Protein AF-A0A352FS21-F1 (afdb_monomer_lite)

Foldseek 3Di:
DADDDDDDDDPCVVVVNDDDPVVVVVVVVVLVVCVVVVNCPDD

Structure (mmCIF, N/CA/C/O backbone):
data_AF-A0A352FS21-F1
#
_entry.id   AF-A0A352FS21-F1
#
loop_
_atom_site.group_PDB
_atom_site.id
_atom_site.type_symbol
_atom_site.label_atom_id
_atom_site.label_alt_id
_atom_site.label_comp_id
_atom_site.label_asym_id
_atom_site.label_entity_id
_atom_site.label_seq_id
_atom_site.pdbx_PDB_ins_code
_atom_site.Cartn_x
_atom_site.Cartn_y
_atom_site.Cartn_z
_atom_site.occupancy
_atom_site.B_iso_or_equiv
_atom_site.auth_seq_id
_atom_site.auth_comp_id
_atom_site.auth_asym_id
_atom_site.auth_atom_id
_atom_site.pdbx_PDB_model_num
ATOM 1 N N . MET A 1 1 ? -15.490 -8.141 8.689 1.00 88.62 1 MET A N 1
ATOM 2 C CA . MET A 1 1 ? -15.410 -8.904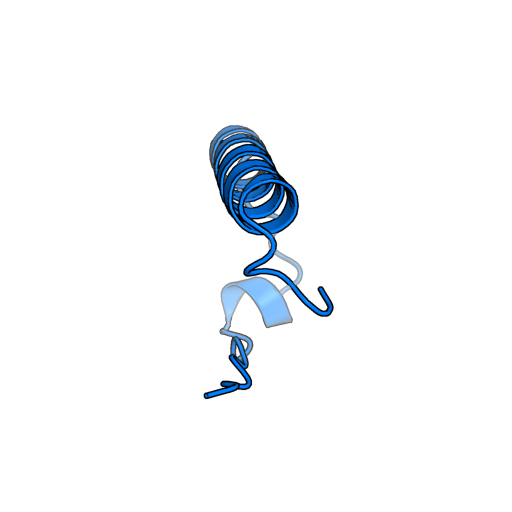 7.420 1.00 88.62 1 MET A CA 1
ATOM 3 C C . MET A 1 1 ? -13.993 -8.746 6.885 1.00 88.62 1 MET A C 1
ATOM 5 O O . MET A 1 1 ? -13.479 -7.643 6.994 1.00 88.62 1 MET A O 1
ATOM 9 N N . ARG A 1 2 ? -13.330 -9.816 6.425 1.00 92.31 2 ARG A N 1
ATOM 10 C CA . ARG A 1 2 ? -11.928 -9.768 5.959 1.00 92.31 2 ARG A CA 1
ATOM 11 C C . ARG A 1 2 ? -11.884 -9.928 4.444 1.00 92.31 2 ARG A C 1
ATOM 13 O O . ARG A 1 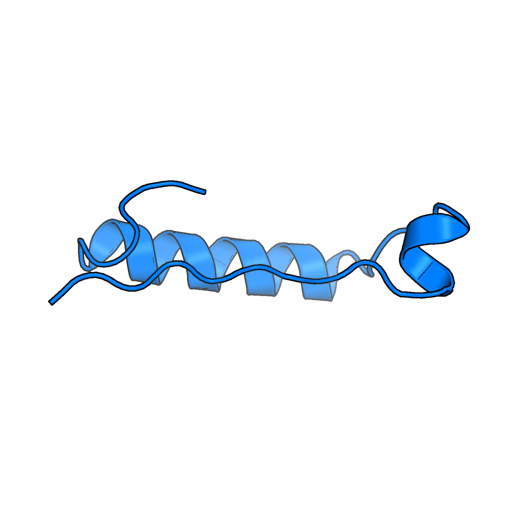2 ? -12.652 -10.721 3.906 1.00 92.31 2 ARG A O 1
ATOM 20 N N . PHE A 1 3 ? -10.968 -9.217 3.800 1.00 92.62 3 PHE A N 1
ATOM 21 C CA . PHE A 1 3 ? -10.729 -9.295 2.363 1.00 92.62 3 PHE A CA 1
ATOM 22 C C . PHE A 1 3 ? -9.266 -9.645 2.112 1.00 92.62 3 PHE A C 1
ATOM 24 O O . PHE A 1 3 ? -8.391 -9.242 2.875 1.00 92.62 3 PHE A O 1
ATOM 31 N N . MET A 1 4 ? -9.017 -10.402 1.048 1.00 94.50 4 MET A N 1
ATOM 32 C CA . MET A 1 4 ? -7.677 -10.639 0.526 1.00 94.50 4 MET A CA 1
ATOM 33 C C . MET A 1 4 ? -7.546 -9.852 -0.774 1.00 94.50 4 MET A C 1
ATOM 35 O O . MET A 1 4 ? -8.344 -10.043 -1.691 1.00 94.50 4 MET A O 1
ATOM 39 N N . VAL A 1 5 ? -6.560 -8.960 -0.833 1.00 91.75 5 VAL A N 1
ATOM 40 C CA . VAL A 1 5 ? -6.246 -8.167 -2.024 1.00 91.75 5 VAL A CA 1
ATOM 41 C C . VAL A 1 5 ? -5.000 -8.764 -2.665 1.00 91.75 5 VAL A C 1
ATOM 43 O O . VAL A 1 5 ? -3.990 -8.944 -1.995 1.00 91.75 5 VAL A O 1
ATOM 46 N N . ILE A 1 6 ? -5.083 -9.094 -3.954 1.00 94.19 6 ILE A N 1
ATOM 47 C CA . ILE A 1 6 ? -3.967 -9.643 -4.728 1.00 94.19 6 ILE A CA 1
ATOM 48 C C . ILE A 1 6 ? -3.667 -8.672 -5.861 1.00 94.19 6 ILE A C 1
ATOM 50 O O . ILE A 1 6 ? -4.518 -8.435 -6.721 1.00 94.19 6 ILE A O 1
ATOM 54 N N . VAL A 1 7 ? -2.450 -8.136 -5.873 1.00 90.94 7 VAL A N 1
ATOM 55 C CA . VAL A 1 7 ? -1.947 -7.323 -6.982 1.00 90.94 7 VAL A CA 1
ATOM 56 C C . VAL A 1 7 ? -1.310 -8.264 -7.997 1.00 90.94 7 VAL A C 1
ATOM 58 O O . VAL A 1 7 ? -0.375 -8.995 -7.677 1.00 90.94 7 VAL A O 1
ATOM 61 N N . LYS A 1 8 ? -1.850 -8.294 -9.218 1.00 94.06 8 LYS A N 1
ATOM 62 C CA . LYS A 1 8 ? -1.274 -9.086 -10.309 1.00 94.06 8 LYS A CA 1
ATOM 63 C C . LYS A 1 8 ? -0.062 -8.367 -10.886 1.00 94.06 8 LYS A C 1
ATOM 65 O O . LYS A 1 8 ? -0.097 -7.149 -11.040 1.00 94.06 8 LYS A O 1
ATOM 70 N N . ALA A 1 9 ? 0.955 -9.139 -11.250 1.00 93.56 9 ALA A N 1
ATOM 71 C CA . ALA A 1 9 ? 2.075 -8.627 -12.019 1.00 93.56 9 ALA A CA 1
ATOM 72 C C . ALA A 1 9 ? 1.592 -8.082 -13.374 1.00 93.56 9 ALA A C 1
ATOM 74 O O . ALA A 1 9 ? 0.671 -8.623 -13.995 1.00 93.56 9 ALA A O 1
ATOM 75 N N . ASP A 1 10 ? 2.217 -6.997 -13.811 1.00 92.88 10 ASP A N 1
ATOM 76 C CA . ASP A 1 10 ? 2.118 -6.459 -15.161 1.00 92.88 10 ASP A CA 1
ATOM 77 C C . ASP A 1 10 ? 3.458 -6.601 -15.902 1.00 92.88 10 ASP A C 1
ATOM 79 O O . ASP A 1 10 ? 4.485 -6.949 -15.313 1.00 92.88 10 ASP A O 1
ATOM 83 N N . LYS A 1 11 ? 3.470 -6.273 -17.199 1.00 95.44 11 LYS A N 1
ATOM 84 C CA . LYS A 1 11 ? 4.675 -6.365 -18.041 1.00 95.44 11 LYS A CA 1
ATOM 85 C C . LYS A 1 11 ? 5.868 -5.579 -17.487 1.00 95.44 11 LYS A C 1
ATOM 87 O O . LYS A 1 11 ? 7.004 -5.976 -17.719 1.00 95.44 11 LYS A O 1
ATOM 92 N N . ASN A 1 12 ? 5.628 -4.465 -16.793 1.00 92.56 12 ASN A N 1
ATOM 93 C CA . ASN A 1 12 ? 6.699 -3.628 -16.255 1.00 92.56 12 ASN A CA 1
ATOM 94 C C . ASN A 1 12 ? 7.340 -4.303 -15.038 1.00 92.56 12 ASN A C 1
ATOM 96 O O . ASN A 1 12 ? 8.566 -4.381 -14.956 1.00 92.56 12 ASN A O 1
ATOM 100 N N . SER A 1 13 ? 6.515 -4.840 -14.134 1.00 90.88 13 SER A N 1
ATOM 101 C CA . SER A 1 13 ? 6.967 -5.594 -12.962 1.00 90.88 13 SER A CA 1
ATOM 102 C C . SER A 1 13 ? 7.673 -6.898 -13.348 1.00 90.88 13 SER A C 1
ATOM 104 O O . SER A 1 13 ? 8.714 -7.219 -12.781 1.00 90.88 13 SER A O 1
ATOM 106 N N . GLU A 1 14 ? 7.182 -7.603 -14.372 1.00 94.94 14 GLU A N 1
ATOM 107 C CA . GLU A 1 14 ? 7.818 -8.817 -14.903 1.00 94.94 14 GLU A CA 1
ATOM 108 C C . GLU A 1 14 ? 9.157 -8.515 -15.588 1.00 94.94 14 GLU A C 1
ATO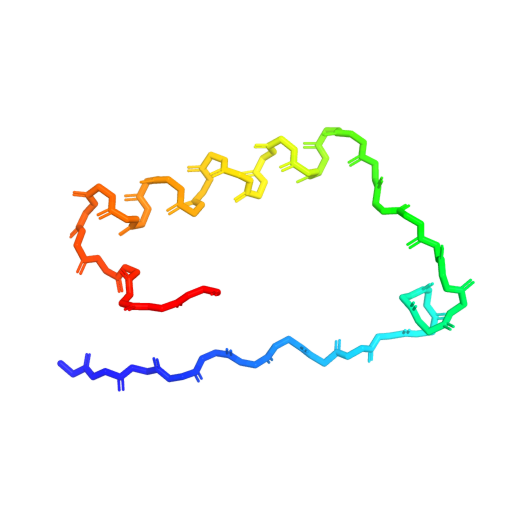M 110 O O . GLU A 1 14 ? 10.077 -9.329 -15.541 1.00 94.94 14 GLU A O 1
ATOM 115 N N . ALA A 1 15 ? 9.298 -7.323 -16.174 1.00 95.88 15 ALA A N 1
ATOM 116 C CA . ALA A 1 15 ? 10.557 -6.832 -16.726 1.00 95.88 15 ALA A CA 1
ATOM 117 C C . ALA A 1 15 ? 11.536 -6.306 -15.654 1.00 95.88 15 ALA A C 1
ATOM 119 O O . ALA A 1 15 ? 12.618 -5.836 -16.004 1.00 95.88 15 ALA A O 1
ATOM 120 N N . GLY A 1 16 ? 11.177 -6.352 -14.365 1.00 92.19 16 GLY A N 1
ATOM 121 C CA . GLY A 1 16 ? 12.013 -5.851 -13.269 1.00 92.19 16 GLY A CA 1
ATOM 122 C C . GLY A 1 16 ? 12.097 -4.325 -13.202 1.00 92.19 16 GLY A C 1
ATOM 123 O O . GLY A 1 16 ? 13.037 -3.781 -12.623 1.00 92.19 16 GLY A O 1
ATOM 124 N N . THR A 1 17 ? 11.135 -3.619 -13.804 1.00 94.38 17 THR A N 1
ATOM 125 C CA . THR A 1 17 ? 11.084 -2.155 -13.741 1.00 94.38 17 THR A CA 1
ATOM 126 C C . THR A 1 17 ? 10.697 -1.727 -12.333 1.00 94.38 17 THR A C 1
ATOM 128 O O . THR A 1 17 ? 9.638 -2.100 -11.828 1.00 94.38 17 THR A O 1
ATOM 131 N N . MET A 1 18 ? 11.548 -0.917 -11.706 1.00 89.62 18 MET A N 1
ATOM 132 C CA . MET A 1 18 ? 11.269 -0.376 -10.381 1.00 89.62 18 MET A CA 1
ATOM 133 C C . MET A 1 18 ? 10.254 0.776 -10.460 1.00 89.62 18 MET A C 1
ATOM 135 O O . MET A 1 18 ? 10.335 1.598 -11.378 1.00 89.62 18 MET A O 1
ATOM 139 N N . PRO A 1 19 ? 9.322 0.880 -9.495 1.00 89.81 19 PRO A N 1
ATOM 140 C CA . PRO A 1 19 ? 8.486 2.064 -9.340 1.00 89.81 19 PRO A CA 1
ATOM 141 C C . PRO A 1 19 ? 9.328 3.314 -9.056 1.00 89.81 19 PRO A C 1
ATOM 143 O O . PRO A 1 19 ? 10.470 3.226 -8.603 1.00 89.81 19 PRO A O 1
ATOM 146 N N . SER A 1 20 ? 8.749 4.495 -9.272 1.00 95.06 20 SER A N 1
ATOM 147 C CA . SER A 1 20 ? 9.388 5.740 -8.841 1.00 95.06 20 SER A CA 1
ATOM 148 C C . SER A 1 20 ? 9.473 5.817 -7.312 1.00 95.06 20 SER A C 1
ATOM 150 O O . SER A 1 20 ? 8.628 5.278 -6.596 1.00 95.06 20 SER A O 1
ATOM 152 N N . GLU A 1 21 ? 10.470 6.540 -6.801 1.00 95.25 21 GLU A N 1
ATOM 153 C CA . GLU A 1 21 ? 10.646 6.766 -5.359 1.00 95.25 21 GLU A CA 1
ATOM 154 C C . GLU A 1 21 ? 9.416 7.427 -4.719 1.00 95.25 21 GLU A C 1
ATOM 156 O O . GLU A 1 21 ? 8.992 7.051 -3.624 1.00 95.25 21 GLU A O 1
ATOM 161 N N . GLN A 1 22 ? 8.789 8.359 -5.442 1.00 95.88 22 GLN A N 1
ATOM 162 C CA . GLN A 1 22 ? 7.550 9.000 -5.009 1.00 95.88 22 GLN A CA 1
ATOM 163 C C . GLN A 1 22 ? 6.430 7.971 -4.810 1.00 95.88 22 GLN A C 1
ATOM 165 O O . GLN A 1 22 ? 5.780 7.966 -3.768 1.00 95.88 22 GLN A O 1
ATOM 170 N N . LEU A 1 23 ? 6.248 7.055 -5.768 1.00 93.88 23 LEU A N 1
ATOM 171 C CA . LEU A 1 23 ? 5.209 6.033 -5.677 1.00 93.88 23 LEU A CA 1
ATOM 172 C C . LEU A 1 23 ? 5.470 5.063 -4.517 1.00 93.88 23 LEU A C 1
ATOM 174 O O . LEU A 1 23 ? 4.538 4.708 -3.801 1.00 93.88 23 LEU A O 1
ATOM 178 N N . LEU A 1 24 ? 6.727 4.672 -4.289 1.00 94.75 24 LEU A N 1
ATOM 179 C CA . LEU A 1 24 ? 7.103 3.841 -3.138 1.00 94.75 24 LEU A CA 1
ATOM 180 C C . LEU A 1 24 ? 6.812 4.546 -1.808 1.00 94.75 24 LEU A C 1
ATOM 182 O O . LEU A 1 24 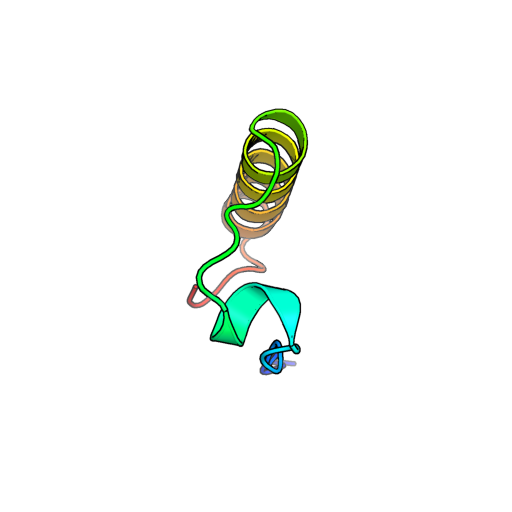? 6.303 3.921 -0.878 1.00 94.75 24 LEU A O 1
ATOM 186 N N . THR A 1 25 ? 7.090 5.849 -1.735 1.00 96.69 25 THR A N 1
ATOM 187 C CA . THR A 1 25 ? 6.830 6.672 -0.547 1.00 96.69 25 THR A CA 1
ATOM 188 C C . THR A 1 25 ? 5.336 6.762 -0.247 1.00 96.69 25 THR A C 1
ATOM 190 O O . THR A 1 25 ? 4.919 6.556 0.893 1.00 96.69 25 THR A O 1
ATOM 193 N N . ASP A 1 26 ? 4.520 7.032 -1.264 1.00 97.38 26 ASP A N 1
ATOM 194 C CA . ASP A 1 26 ? 3.070 7.158 -1.106 1.00 97.38 26 ASP A CA 1
ATOM 195 C C . ASP A 1 26 ? 2.426 5.814 -0.743 1.00 97.38 26 ASP A C 1
ATOM 197 O O . ASP A 1 26 ? 1.553 5.752 0.124 1.00 97.38 26 ASP A O 1
ATOM 201 N N . MET A 1 27 ? 2.914 4.719 -1.332 1.00 95.38 27 MET A N 1
ATOM 202 C CA . MET A 1 27 ? 2.457 3.368 -1.006 1.00 95.38 27 MET A CA 1
ATOM 203 C C . MET A 1 27 ? 2.823 2.969 0.432 1.00 95.38 27 MET A C 1
ATOM 205 O O . MET A 1 27 ? 2.015 2.351 1.125 1.00 95.38 27 MET A O 1
ATOM 209 N N . GLY A 1 28 ? 4.009 3.365 0.907 1.0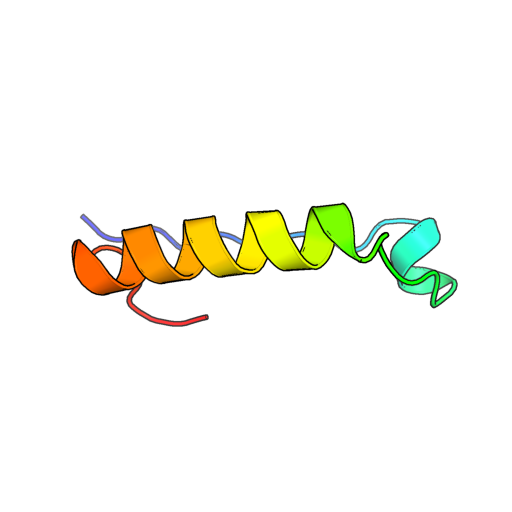0 94.50 28 GLY A N 1
ATOM 210 C CA . GLY A 1 28 ? 4.428 3.176 2.296 1.00 94.50 28 GLY A CA 1
ATOM 211 C C . GLY A 1 28 ? 3.510 3.896 3.285 1.00 94.50 28 GLY A C 1
ATOM 212 O O . GLY A 1 28 ? 3.000 3.260 4.205 1.00 94.50 28 GLY A O 1
ATOM 213 N N . LYS A 1 29 ? 3.229 5.187 3.050 1.00 97.19 29 LYS A N 1
ATOM 214 C CA . LYS A 1 29 ? 2.314 5.984 3.890 1.00 97.19 29 LYS A CA 1
ATOM 215 C C . LYS A 1 29 ? 0.912 5.387 3.940 1.00 97.19 29 LYS A C 1
ATOM 217 O O . LYS A 1 29 ? 0.347 5.238 5.016 1.00 97.19 29 LYS A O 1
ATOM 222 N N . PHE A 1 30 ? 0.373 4.993 2.788 1.00 95.75 30 PHE A N 1
ATOM 223 C CA . PHE A 1 30 ? -0.944 4.365 2.716 1.00 95.75 30 PHE A CA 1
ATOM 224 C C . PHE A 1 30 ? -1.008 3.063 3.532 1.00 95.75 30 PHE A C 1
ATOM 226 O O . PHE A 1 30 ? -1.936 2.861 4.313 1.00 95.75 30 PHE A O 1
ATOM 233 N N . ASN A 1 31 ? -0.001 2.192 3.408 1.00 95.06 31 ASN A N 1
ATOM 234 C CA . ASN A 1 31 ? 0.056 0.952 4.183 1.00 95.06 31 ASN A CA 1
ATOM 235 C C . ASN A 1 31 ? 0.222 1.211 5.690 1.00 95.06 31 ASN A C 1
ATOM 237 O O . ASN A 1 31 ? -0.366 0.491 6.496 1.00 95.06 31 ASN A O 1
ATOM 241 N N . GLU A 1 32 ? 0.981 2.240 6.074 1.00 96.31 32 GLU A N 1
ATOM 242 C CA . GLU A 1 32 ? 1.132 2.668 7.468 1.00 96.31 32 GLU A CA 1
ATOM 243 C C . GLU A 1 32 ? -0.193 3.180 8.050 1.00 96.31 32 GLU A C 1
ATOM 245 O O . GLU A 1 32 ? -0.580 2.779 9.147 1.00 96.31 32 GLU A O 1
ATOM 250 N N . GLU A 1 33 ? -0.946 3.990 7.303 1.00 97.19 33 GLU A N 1
ATOM 251 C CA . GLU A 1 33 ? -2.285 4.442 7.698 1.00 97.19 33 GLU A CA 1
ATOM 252 C C . GLU A 1 33 ? -3.248 3.262 7.893 1.00 97.19 33 GLU A C 1
ATOM 254 O O . GLU A 1 33 ? -3.961 3.198 8.898 1.00 97.19 33 GLU A O 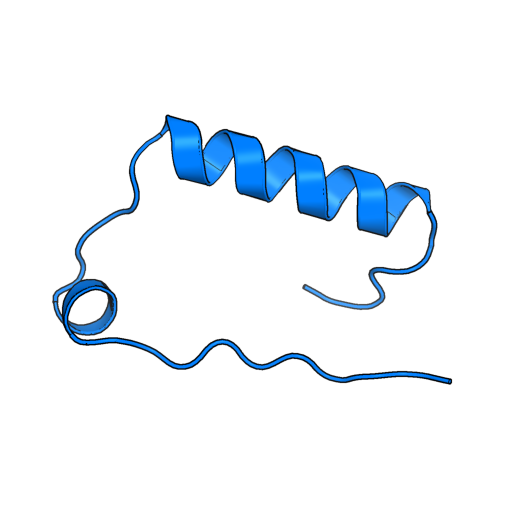1
ATOM 259 N N . LEU A 1 34 ? -3.232 2.283 6.981 1.00 94.94 34 LEU A N 1
ATOM 260 C CA . LEU A 1 34 ? -4.045 1.071 7.105 1.00 94.94 34 LEU A CA 1
ATOM 261 C C . LEU A 1 34 ? -3.637 0.201 8.300 1.00 94.94 34 LEU A C 1
ATOM 263 O O . LEU A 1 34 ? -4.505 -0.390 8.950 1.00 94.94 34 LEU A O 1
ATOM 267 N N . ALA A 1 35 ? -2.339 0.099 8.590 1.00 94.50 35 ALA A N 1
ATOM 268 C CA . ALA A 1 35 ? -1.830 -0.630 9.746 1.00 94.50 35 ALA A CA 1
ATOM 269 C C . ALA A 1 35 ? -2.230 0.061 11.057 1.00 94.50 35 ALA A C 1
ATOM 271 O O . ALA A 1 35 ? -2.772 -0.589 11.951 1.00 94.50 35 ALA A O 1
ATOM 272 N N . ASN A 1 36 ? -2.065 1.384 11.138 1.00 95.44 36 ASN A N 1
ATOM 273 C CA . ASN A 1 36 ? -2.458 2.194 12.293 1.00 95.44 36 ASN A CA 1
ATOM 274 C C . ASN A 1 36 ? -3.971 2.150 12.547 1.00 95.44 36 ASN A C 1
ATOM 276 O O . ASN A 1 36 ? -4.410 2.129 13.695 1.00 95.44 36 ASN A O 1
ATOM 280 N N . ALA A 1 37 ? -4.777 2.077 11.486 1.00 95.94 37 ALA A N 1
ATOM 281 C CA . ALA A 1 37 ? -6.223 1.892 11.579 1.00 95.94 37 ALA A CA 1
ATOM 282 C C . ALA A 1 37 ? -6.644 0.451 11.948 1.00 95.94 37 ALA A C 1
ATOM 284 O O . ALA A 1 37 ? -7.836 0.186 12.109 1.00 95.94 37 ALA A O 1
ATOM 285 N N . GLY A 1 38 ? -5.702 -0.496 12.055 1.00 93.31 38 GLY A N 1
ATOM 286 C CA . GLY A 1 38 ? -5.980 -1.910 12.333 1.00 93.31 38 GLY A CA 1
ATOM 287 C C . GLY A 1 38 ? -6.653 -2.660 11.177 1.00 93.31 38 GLY A C 1
ATOM 288 O O . GLY A 1 38 ? -7.210 -3.740 11.379 1.00 93.31 38 GLY A O 1
ATOM 289 N N . VAL A 1 39 ? -6.631 -2.090 9.968 1.00 93.88 39 VAL A N 1
ATOM 290 C CA . VAL A 1 39 ? -7.234 -2.666 8.756 1.00 93.88 39 VAL A CA 1
ATOM 291 C C . VAL A 1 39 ? -6.256 -3.612 8.058 1.00 93.88 39 VAL A C 1
ATOM 293 O O . VAL A 1 39 ? -6.674 -4.645 7.528 1.00 93.88 39 VAL A O 1
ATOM 296 N N . MET A 1 40 ? -4.958 -3.290 8.074 1.00 92.06 40 MET A N 1
ATOM 297 C CA . MET A 1 40 ? -3.922 -4.125 7.469 1.00 92.06 40 MET A CA 1
ATOM 298 C C . MET A 1 40 ? -3.572 -5.300 8.384 1.00 92.06 40 MET A C 1
ATOM 300 O O . MET A 1 40 ? -2.954 -5.130 9.431 1.00 92.06 40 MET A O 1
ATOM 304 N N . LEU A 1 41 ? -3.985 -6.507 7.990 1.00 89.69 41 LEU A N 1
ATOM 305 C CA . LEU A 1 41 ? -3.785 -7.723 8.791 1.00 89.69 41 LEU A CA 1
ATOM 306 C C . LEU A 1 41 ? -2.536 -8.517 8.384 1.00 89.69 41 LEU A C 1
ATOM 308 O O . LEU A 1 41 ? -2.036 -9.308 9.179 1.00 89.69 41 LEU A O 1
ATOM 312 N N . ALA A 1 42 ? -2.089 -8.354 7.138 1.00 85.38 42 ALA A N 1
ATOM 313 C CA . ALA A 1 42 ? -0.890 -8.951 6.554 1.00 85.38 42 ALA A CA 1
ATOM 314 C C . ALA A 1 42 ? -0.539 -8.175 5.274 1.00 85.38 42 ALA A C 1
ATOM 316 O O . ALA A 1 42 ? -1.462 -7.753 4.573 1.00 85.38 42 ALA A O 1
ATOM 317 N N . GLY A 1 43 ? 0.754 -7.998 4.985 1.00 79.06 43 GLY A N 1
ATOM 318 C CA . GLY A 1 43 ? 1.282 -7.286 3.815 1.00 79.06 43 GLY A CA 1
ATOM 319 C C . GLY A 1 43 ? 2.461 -7.995 3.189 1.00 79.06 43 GLY A C 1
ATOM 320 O O . GLY A 1 43 ? 3.117 -8.771 3.920 1.00 79.06 43 GLY A O 1
#

Sequence (43 aa):
MRFMVIVKADKNSEAGTMPSEQLLTDMGKFNEELANAGVMLAG

Secondary structure (DSSP, 8-state):
------PPP-HHHHTTPPPPHHHHHHHHHHHHHHHHTT-----

Radius of gyration: 12.75 Å; chains: 1; bounding box: 27×20×30 Å

pLDDT: mean 93.39, std 3.33, range [79.06, 97.38]